Protein AF-A0A918YQP0-F1 (afdb_monomer_lite)

Organism: NCBI:txid68171

Radius of gyration: 32.85 Å; chains: 1; bounding box: 65×54×72 Å

Foldseek 3Di:
DDDPDDPVNVVVVQVVCCVVPVDGPVVVVVVVVPDPDVVVVVVVVVPDPPPPDPDPDDDDDDPCVVVVVVVVVVVPDPDPPPPDD

Sequence (85 aa):
MPATSNRNENALYEALILERYGRTIDELLQEQTRRPLPELLKEQQRRPRIPPAPVRHRPAPDPNAAANYAALLEASAPRARRRVA

Secondary structure (DSSP, 8-state):
------HHHHHHHHHHHHHHHSS-HHHHHHHHHSPPPHHHHHHHHHSPPPPPPP----PPPPTTHHHHHHHHHHHHS--------

Structure (mmCIF, N/CA/C/O backbone):
data_AF-A0A918YQP0-F1
#
_entry.id   AF-A0A918YQP0-F1
#
loop_
_atom_site.group_PDB
_atom_site.id
_atom_site.type_symbol
_atom_site.label_atom_id
_atom_site.label_alt_id
_atom_site.label_comp_id
_atom_site.label_asym_id
_atom_site.label_entity_id
_atom_site.label_seq_id
_atom_site.pdbx_PDB_ins_code
_atom_site.Cartn_x
_atom_site.Cartn_y
_atom_site.Cartn_z
_atom_site.occupancy
_atom_site.B_iso_or_equiv
_atom_site.auth_seq_id
_atom_site.auth_comp_id
_atom_site.auth_asym_id
_atom_site.auth_atom_id
_atom_site.pdbx_PDB_model_num
ATOM 1 N N . MET A 1 1 ? 15.188 -8.909 19.709 1.00 40.81 1 MET A N 1
ATOM 2 C CA . MET A 1 1 ? 15.226 -7.871 20.760 1.00 40.81 1 MET A CA 1
ATOM 3 C C . MET A 1 1 ? 13.842 -7.797 21.388 1.00 40.81 1 MET A C 1
ATOM 5 O O . MET A 1 1 ? 12.929 -7.439 20.653 1.00 40.81 1 MET A O 1
ATOM 9 N N . PRO A 1 2 ? 13.621 -8.208 22.651 1.00 50.34 2 PRO A N 1
ATOM 10 C CA . PRO A 1 2 ? 12.326 -7.983 23.287 1.00 50.34 2 PRO A CA 1
ATOM 11 C C . PRO A 1 2 ? 12.186 -6.491 23.621 1.00 50.34 2 PRO A C 1
ATOM 13 O O . PRO A 1 2 ? 13.130 -5.874 24.112 1.00 50.34 2 PRO A O 1
ATOM 16 N N . ALA A 1 3 ? 11.033 -5.902 23.306 1.00 60.34 3 ALA A N 1
ATOM 17 C CA . ALA A 1 3 ? 10.743 -4.506 23.605 1.00 60.34 3 ALA A CA 1
ATOM 18 C C . ALA A 1 3 ? 10.587 -4.327 25.123 1.00 60.34 3 ALA A C 1
ATOM 20 O O . ALA A 1 3 ? 9.709 -4.926 25.739 1.00 60.34 3 ALA A O 1
ATOM 21 N N . THR A 1 4 ? 11.436 -3.502 25.733 1.00 65.12 4 THR A N 1
ATOM 22 C CA . THR A 1 4 ? 11.303 -3.060 27.128 1.00 65.12 4 THR A CA 1
ATOM 23 C C . THR A 1 4 ? 10.277 -1.930 27.204 1.00 65.12 4 THR A C 1
ATOM 25 O O . THR A 1 4 ? 10.622 -0.786 27.480 1.00 65.12 4 THR A O 1
ATOM 28 N N . SER A 1 5 ? 9.022 -2.215 26.869 1.00 61.53 5 SER A N 1
ATOM 29 C CA . SER A 1 5 ? 7.938 -1.244 27.020 1.00 61.53 5 SER A CA 1
ATOM 30 C C . SER A 1 5 ? 7.556 -1.136 28.496 1.00 61.53 5 SER A C 1
ATOM 32 O O . SER A 1 5 ? 7.243 -2.158 29.120 1.00 61.53 5 SER A O 1
ATOM 34 N N . ASN A 1 6 ? 7.568 0.071 29.065 1.00 71.38 6 ASN A N 1
ATOM 35 C CA . ASN A 1 6 ? 7.097 0.277 30.433 1.00 71.38 6 ASN A CA 1
ATOM 36 C C . ASN A 1 6 ? 5.599 -0.047 30.518 1.00 71.38 6 ASN A C 1
ATOM 38 O O . ASN A 1 6 ? 4.815 0.351 29.658 1.00 71.38 6 ASN A O 1
ATOM 42 N N . ARG A 1 7 ? 5.171 -0.715 31.596 1.00 71.44 7 ARG A N 1
ATOM 43 C CA . ARG A 1 7 ? 3.757 -1.085 31.817 1.00 71.44 7 ARG A CA 1
ATOM 44 C C . ARG A 1 7 ? 2.798 0.112 31.705 1.00 71.44 7 ARG A C 1
ATOM 46 O O . ARG A 1 7 ? 1.679 -0.045 31.231 1.00 71.44 7 ARG A O 1
ATOM 53 N N . ASN A 1 8 ? 3.256 1.298 32.101 1.00 74.31 8 ASN A N 1
ATOM 54 C CA . ASN A 1 8 ? 2.476 2.537 32.052 1.00 74.31 8 ASN A CA 1
ATOM 55 C C . ASN A 1 8 ? 2.333 3.095 30.629 1.00 74.31 8 ASN A C 1
ATOM 57 O O . ASN A 1 8 ? 1.292 3.648 30.292 1.00 74.31 8 ASN A O 1
ATOM 61 N N . GLU A 1 9 ? 3.358 2.931 29.791 1.00 81.06 9 GLU A N 1
ATOM 62 C CA . GLU A 1 9 ? 3.302 3.334 28.383 1.00 81.06 9 GLU A CA 1
ATOM 63 C C . GLU A 1 9 ? 2.300 2.454 27.636 1.00 81.06 9 GLU A C 1
ATOM 65 O O . GLU A 1 9 ? 1.459 2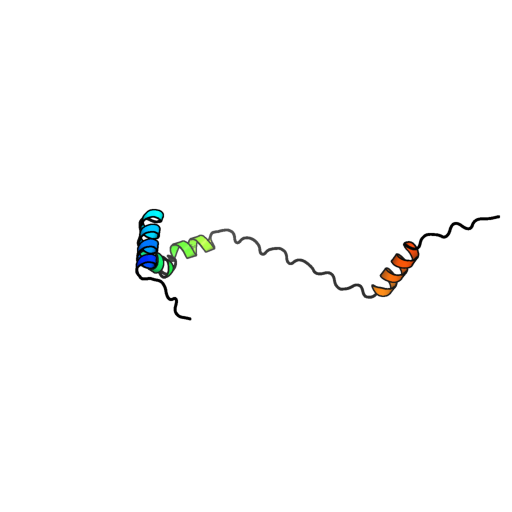.973 26.910 1.00 81.06 9 GLU A O 1
ATOM 70 N N . ASN A 1 10 ? 2.311 1.142 27.896 1.00 83.38 10 ASN A N 1
ATOM 71 C CA . ASN A 1 10 ? 1.357 0.208 27.293 1.00 83.38 10 ASN A CA 1
ATOM 72 C C . ASN A 1 10 ? -0.097 0.556 27.642 1.00 83.38 10 ASN A C 1
ATOM 74 O O . ASN A 1 10 ? -0.933 0.612 26.746 1.00 83.38 10 ASN A O 1
ATOM 78 N N . ALA A 1 11 ? -0.383 0.885 28.905 1.00 87.25 11 ALA A N 1
ATOM 79 C CA . ALA A 1 11 ? -1.725 1.296 29.323 1.00 87.25 11 ALA A CA 1
ATOM 80 C C . ALA A 1 11 ? -2.183 2.608 28.653 1.00 87.25 11 ALA A C 1
ATOM 82 O O . ALA A 1 11 ? -3.345 2.739 28.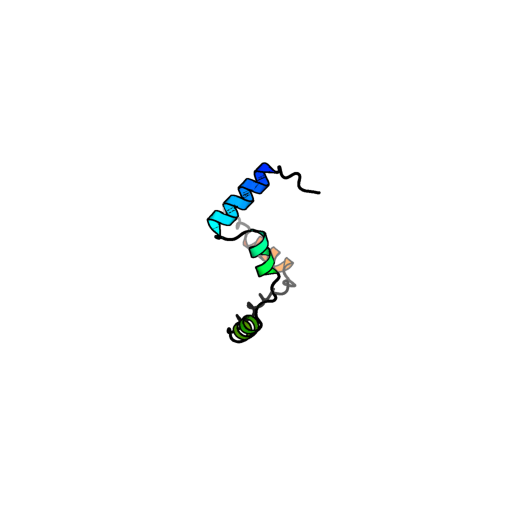270 1.00 87.25 11 ALA A O 1
ATOM 83 N N . LEU A 1 12 ? -1.271 3.573 28.475 1.00 90.75 12 LEU A N 1
ATOM 84 C CA . LEU A 1 12 ? -1.566 4.809 27.747 1.00 90.75 12 LEU A CA 1
ATOM 85 C C . LEU A 1 12 ? -1.870 4.527 26.269 1.00 90.75 12 LEU A C 1
ATOM 87 O O . LEU A 1 12 ? -2.839 5.059 25.730 1.00 90.75 12 LEU A O 1
ATOM 91 N N . TYR A 1 13 ? -1.073 3.678 25.617 1.00 90.06 13 TYR A N 1
ATOM 92 C CA . TYR A 1 13 ? -1.310 3.292 24.227 1.00 90.06 13 TYR A CA 1
ATOM 93 C C . TYR A 1 13 ? -2.653 2.578 24.050 1.00 90.06 13 TYR A C 1
ATOM 95 O O . TYR A 1 13 ? -3.392 2.906 23.122 1.00 90.06 13 TYR A O 1
ATOM 103 N N . GLU A 1 14 ? -3.005 1.656 24.946 1.00 91.00 14 GLU A N 1
ATOM 104 C CA . GLU A 1 14 ? -4.301 0.966 24.927 1.00 91.00 14 GLU A CA 1
ATOM 105 C C . GLU A 1 14 ? -5.476 1.945 25.074 1.00 91.00 14 GLU A C 1
ATOM 107 O O . GLU A 1 14 ? -6.447 1.853 24.319 1.00 91.00 14 GLU A O 1
ATOM 112 N N . ALA A 1 15 ? -5.370 2.933 25.970 1.00 93.06 15 ALA A N 1
ATOM 113 C CA . ALA A 1 15 ? -6.391 3.968 26.141 1.00 93.06 15 ALA A CA 1
ATOM 114 C C . ALA A 1 15 ? -6.564 4.838 24.883 1.00 93.06 15 ALA A C 1
ATOM 116 O O . ALA A 1 15 ? -7.691 5.093 24.457 1.00 93.06 15 ALA A O 1
ATOM 117 N N . LEU A 1 16 ? -5.462 5.240 24.241 1.00 95.38 16 LEU A N 1
ATOM 118 C CA . LEU A 1 16 ? -5.500 6.023 22.999 1.00 95.38 16 LEU A CA 1
ATOM 119 C C . LEU A 1 16 ? -6.114 5.240 21.828 1.00 95.38 16 LEU A C 1
ATOM 121 O O . LEU A 1 16 ? -6.794 5.817 20.977 1.00 95.38 16 LEU A O 1
ATOM 125 N N . ILE A 1 17 ? -5.875 3.928 21.765 1.00 91.88 17 ILE A N 1
ATOM 126 C CA . ILE A 1 17 ? -6.486 3.046 20.761 1.00 91.88 17 ILE A CA 1
ATOM 127 C C . ILE A 1 17 ? -7.998 2.970 20.986 1.00 91.88 17 ILE A C 1
ATOM 129 O O . ILE A 1 17 ? -8.763 3.146 20.035 1.00 91.88 17 ILE A O 1
ATOM 133 N N . LEU A 1 18 ? -8.422 2.782 22.237 1.00 94.81 18 LEU A N 1
ATOM 134 C CA . LEU A 1 18 ? -9.834 2.756 22.609 1.00 94.81 18 LEU A CA 1
ATOM 135 C C . LEU A 1 18 ? -10.546 4.068 22.277 1.00 94.81 18 LEU A C 1
ATOM 137 O O . LEU A 1 18 ? -11.630 4.035 21.706 1.00 94.81 18 LEU A O 1
ATOM 141 N N . GLU A 1 19 ? -9.934 5.215 22.566 1.00 94.38 19 GLU A N 1
ATOM 142 C CA . GLU A 1 19 ? -10.508 6.526 22.247 1.00 94.38 19 GLU A CA 1
ATOM 143 C C . GLU A 1 19 ? -10.661 6.736 20.731 1.00 94.38 19 GLU A C 1
ATOM 145 O O . GLU A 1 19 ? -11.697 7.203 20.260 1.00 94.38 19 GLU A O 1
ATOM 150 N N . ARG A 1 20 ? -9.645 6.356 19.945 1.00 94.69 20 ARG A N 1
ATOM 151 C CA . ARG A 1 20 ? -9.627 6.580 18.492 1.00 94.69 20 ARG A CA 1
ATOM 152 C C . ARG A 1 20 ? -10.552 5.642 17.720 1.00 94.69 20 ARG A C 1
ATOM 154 O O . ARG A 1 20 ? -11.135 6.060 16.721 1.00 94.69 20 ARG A O 1
ATOM 161 N N . TYR A 1 21 ? -10.619 4.375 18.121 1.00 90.62 21 TYR A N 1
ATOM 162 C CA . TYR A 1 21 ? -11.299 3.323 17.358 1.00 90.62 21 TYR A CA 1
ATOM 163 C C . TYR A 1 21 ? -12.562 2.789 18.043 1.00 90.62 21 TYR A C 1
ATOM 165 O O . TYR A 1 21 ? -13.308 2.035 17.419 1.00 90.62 21 TYR A O 1
ATOM 173 N N . GLY A 1 22 ? -12.811 3.155 19.305 1.00 93.19 22 GLY A N 1
ATOM 174 C CA . GLY A 1 22 ? -13.928 2.646 20.105 1.00 93.19 22 GLY A CA 1
ATOM 175 C C . GLY A 1 22 ? -13.823 1.153 20.433 1.00 93.19 22 GLY A C 1
ATOM 176 O O . GLY A 1 22 ? -14.833 0.536 20.760 1.00 93.19 22 GLY A O 1
ATOM 177 N N . ARG A 1 23 ? -12.635 0.558 20.269 1.00 89.69 23 ARG A N 1
ATOM 178 C CA . ARG A 1 23 ? -12.372 -0.888 20.333 1.00 89.69 23 ARG A CA 1
ATOM 179 C C . ARG A 1 23 ? -11.018 -1.168 20.963 1.00 89.69 23 ARG A C 1
ATOM 181 O O . ARG A 1 23 ? -10.117 -0.331 20.882 1.00 89.69 23 ARG A O 1
ATOM 188 N N . THR A 1 24 ? -10.869 -2.341 21.570 1.00 91.88 24 THR A N 1
ATOM 189 C CA . THR A 1 24 ? -9.585 -2.760 22.153 1.00 91.88 24 THR A CA 1
ATOM 190 C C . THR A 1 24 ? -8.594 -3.188 21.068 1.00 91.88 24 THR A C 1
ATOM 192 O O . THR A 1 24 ? -8.972 -3.534 19.946 1.00 91.88 24 THR A O 1
ATOM 195 N N . ILE A 1 25 ? -7.300 -3.195 21.401 1.00 88.50 25 ILE A N 1
ATOM 196 C CA . ILE A 1 25 ? -6.267 -3.697 20.487 1.00 88.50 25 ILE A CA 1
ATOM 197 C C . ILE A 1 25 ? -6.493 -5.175 20.125 1.00 88.50 25 ILE A C 1
ATOM 199 O O . ILE A 1 25 ? -6.326 -5.551 18.966 1.00 88.50 25 ILE A O 1
ATOM 203 N N . ASP A 1 26 ? -6.960 -5.987 21.075 1.00 86.75 26 ASP A N 1
ATOM 204 C CA . ASP A 1 26 ? -7.240 -7.408 20.859 1.00 86.75 26 ASP A CA 1
ATOM 205 C C . ASP A 1 26 ? -8.373 -7.626 19.851 1.00 86.75 26 ASP A C 1
ATOM 207 O O . ASP A 1 26 ? -8.267 -8.480 18.971 1.00 86.75 26 ASP A O 1
ATOM 211 N N . GLU A 1 27 ? -9.437 -6.823 19.920 1.00 87.62 27 GLU A N 1
ATOM 212 C CA . GLU A 1 27 ? -10.540 -6.865 18.953 1.00 87.62 27 GLU A CA 1
ATOM 213 C C . GLU A 1 27 ? -10.068 -6.513 17.539 1.00 87.62 27 GLU A C 1
ATOM 215 O O . GLU A 1 27 ? -10.414 -7.203 16.576 1.00 87.62 27 GLU A O 1
ATOM 220 N N . LEU A 1 28 ? -9.230 -5.480 17.409 1.00 85.88 28 LEU A N 1
ATOM 221 C CA . LEU A 1 28 ? -8.666 -5.070 16.121 1.00 85.88 28 LEU A CA 1
ATOM 222 C C . LEU A 1 28 ? -7.769 -6.162 15.519 1.00 85.88 28 LEU A C 1
ATOM 224 O O . LEU A 1 28 ? -7.846 -6.443 14.320 1.00 85.88 28 LEU A O 1
ATOM 228 N N . LEU A 1 29 ? -6.946 -6.818 16.340 1.00 85.19 29 LEU A N 1
ATOM 229 C CA . LEU A 1 29 ? -6.093 -7.928 15.902 1.00 85.19 29 LEU A CA 1
ATOM 230 C C . LEU A 1 29 ? -6.914 -9.170 15.514 1.00 85.19 29 LEU A C 1
ATOM 232 O O . LEU A 1 29 ? -6.583 -9.870 14.550 1.00 85.19 29 LEU A O 1
ATOM 236 N N . GLN A 1 30 ? -8.019 -9.436 16.212 1.00 82.56 30 GLN A N 1
ATOM 237 C CA . GLN A 1 30 ? -8.939 -10.514 15.850 1.00 82.56 30 GLN A CA 1
ATOM 238 C C . GLN A 1 30 ? -9.623 -10.261 14.501 1.00 82.56 30 GLN A C 1
ATOM 240 O O . GLN A 1 30 ? -9.784 -11.193 13.716 1.00 82.56 30 GLN A O 1
ATOM 245 N N . GLU A 1 31 ? -9.994 -9.023 14.176 1.00 74.50 31 GLU A N 1
ATOM 246 C CA . GLU A 1 31 ? -10.581 -8.701 12.869 1.00 74.50 31 GLU A CA 1
ATOM 247 C C . GLU A 1 31 ? -9.601 -8.904 11.709 1.00 74.50 31 GLU A C 1
ATOM 249 O O . GLU A 1 31 ? -10.004 -9.400 10.659 1.00 74.50 31 GLU A O 1
ATOM 254 N N . GLN A 1 32 ? -8.314 -8.602 11.901 1.00 67.62 32 GLN A N 1
ATOM 255 C CA . GLN A 1 32 ? -7.286 -8.838 10.878 1.00 67.62 32 GLN A CA 1
ATOM 256 C C . GLN A 1 32 ? -7.054 -10.326 10.589 1.00 67.62 32 GLN A C 1
ATOM 258 O O . GLN A 1 32 ? -6.709 -10.699 9.468 1.00 67.62 32 GLN A O 1
ATOM 263 N N . THR A 1 33 ? -7.227 -11.180 11.599 1.00 68.00 33 THR A N 1
ATOM 264 C CA . THR A 1 33 ? -7.032 -12.634 11.475 1.00 68.00 33 THR A CA 1
ATOM 265 C C . THR A 1 33 ? -8.298 -13.371 11.046 1.00 68.00 33 THR A C 1
ATOM 267 O O . THR A 1 33 ? -8.217 -14.512 10.573 1.00 68.00 33 THR A O 1
ATOM 270 N N . ARG A 1 34 ? -9.473 -12.731 11.135 1.00 69.94 34 ARG A N 1
ATOM 271 C CA . ARG A 1 34 ? -10.691 -13.244 10.505 1.00 69.94 34 ARG A CA 1
ATOM 272 C C . ARG A 1 34 ? -10.455 -13.294 9.002 1.00 69.94 34 ARG A C 1
ATOM 274 O O . ARG A 1 34 ? -10.174 -12.285 8.360 1.00 69.94 34 ARG A O 1
ATOM 281 N N . ARG A 1 35 ? -10.558 -14.505 8.442 1.00 63.91 35 ARG A N 1
ATOM 282 C CA . ARG A 1 35 ? -10.479 -14.724 6.993 1.00 63.91 35 ARG A CA 1
ATOM 283 C C . ARG A 1 35 ? -11.391 -13.699 6.314 1.00 63.91 35 ARG A C 1
ATOM 285 O O . ARG A 1 35 ? -12.530 -13.558 6.768 1.00 63.91 35 ARG A O 1
ATOM 292 N N . PRO A 1 36 ? -10.921 -12.998 5.265 1.00 65.06 36 PRO A N 1
ATOM 293 C CA . PRO A 1 36 ? -11.764 -12.043 4.566 1.00 65.06 36 PRO A CA 1
ATOM 294 C C . PRO A 1 36 ? -13.051 -12.764 4.181 1.00 65.06 36 PRO A C 1
ATOM 296 O O . PRO A 1 36 ? -12.997 -13.881 3.653 1.00 65.06 36 PRO A O 1
ATOM 299 N N . LEU A 1 37 ? -14.193 -12.161 4.525 1.00 65.94 37 LEU A N 1
ATOM 300 C CA . LEU A 1 37 ? -15.499 -12.756 4.266 1.00 65.94 37 LEU A CA 1
ATOM 301 C C . LEU A 1 37 ? -15.529 -13.226 2.803 1.00 65.94 37 LEU A C 1
ATOM 303 O O . LEU A 1 37 ? -15.106 -12.479 1.917 1.00 65.94 37 LEU A O 1
ATOM 307 N N . PRO A 1 38 ? -16.005 -14.446 2.510 1.00 64.88 38 PRO A N 1
ATOM 308 C CA . PRO A 1 38 ? -16.021 -14.960 1.141 1.00 64.88 38 PRO A CA 1
ATOM 309 C C . PRO A 1 38 ? -16.797 -14.046 0.174 1.00 64.88 38 PRO A C 1
ATOM 311 O O . PRO A 1 38 ? -16.565 -14.075 -1.032 1.00 64.88 38 PRO A O 1
ATOM 314 N N . GLU A 1 39 ? -17.678 -13.192 0.694 1.00 65.31 39 GLU A N 1
ATOM 315 C CA . GLU A 1 39 ? -18.369 -12.130 -0.044 1.00 65.31 39 GLU A CA 1
ATOM 316 C C . GLU A 1 39 ? -17.419 -11.022 -0.533 1.00 65.31 39 GLU A C 1
ATOM 318 O O . GLU A 1 39 ? -17.486 -10.642 -1.700 1.00 65.31 39 GLU A O 1
ATOM 323 N N . LEU A 1 40 ? -16.452 -10.596 0.289 1.00 59.78 40 LEU A 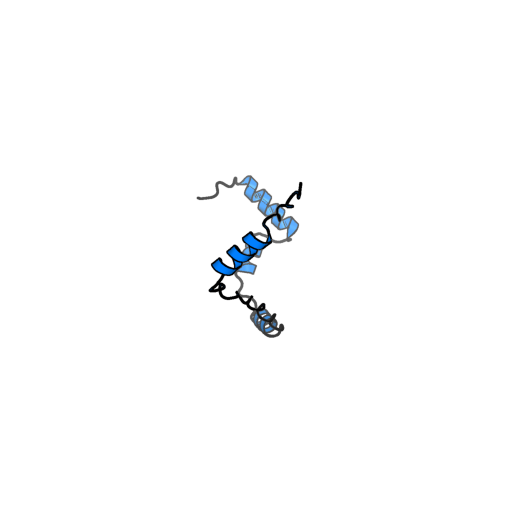N 1
ATOM 324 C CA . LEU A 1 40 ? -15.405 -9.638 -0.096 1.00 59.78 40 LEU A CA 1
ATOM 325 C C . LEU A 1 40 ? -14.491 -10.197 -1.194 1.00 59.78 40 LEU A C 1
ATOM 327 O O . LEU A 1 40 ? -14.068 -9.457 -2.083 1.00 59.78 40 LEU A O 1
ATOM 331 N N . LEU A 1 41 ? -14.222 -11.508 -1.184 1.00 60.97 41 LEU A N 1
ATOM 332 C CA . LEU A 1 41 ? -13.476 -12.162 -2.268 1.00 60.97 41 LEU A CA 1
ATOM 333 C C . LEU A 1 41 ? -14.250 -12.117 -3.593 1.00 60.97 41 LEU A C 1
ATOM 335 O O . LEU A 1 41 ? -13.662 -11.852 -4.642 1.00 60.97 41 LEU A O 1
ATOM 339 N N . LYS A 1 42 ? -15.572 -12.324 -3.556 1.00 64.69 42 LYS A N 1
ATOM 340 C CA . LYS A 1 42 ? -16.434 -12.215 -4.744 1.00 64.69 42 LYS A CA 1
ATOM 341 C C . LYS A 1 42 ? -16.504 -10.775 -5.257 1.00 64.69 42 LYS A C 1
ATOM 343 O O . LYS A 1 42 ? -16.469 -10.561 -6.466 1.00 64.69 42 LYS A O 1
ATOM 348 N N . GLU A 1 43 ? -16.560 -9.781 -4.372 1.00 61.88 43 GLU A N 1
ATOM 349 C CA . GLU A 1 43 ? -16.527 -8.368 -4.767 1.00 61.88 43 GLU A CA 1
ATOM 350 C C . GLU A 1 43 ? -15.187 -7.951 -5.379 1.00 61.88 43 GLU A C 1
ATOM 352 O O . GLU A 1 43 ? -15.178 -7.244 -6.387 1.00 61.88 43 GLU A O 1
ATOM 357 N N . GLN A 1 44 ? -14.054 -8.424 -4.848 1.00 59.09 44 GLN A N 1
ATOM 358 C CA . GLN A 1 44 ? -12.743 -8.171 -5.458 1.00 59.09 44 GLN A CA 1
ATO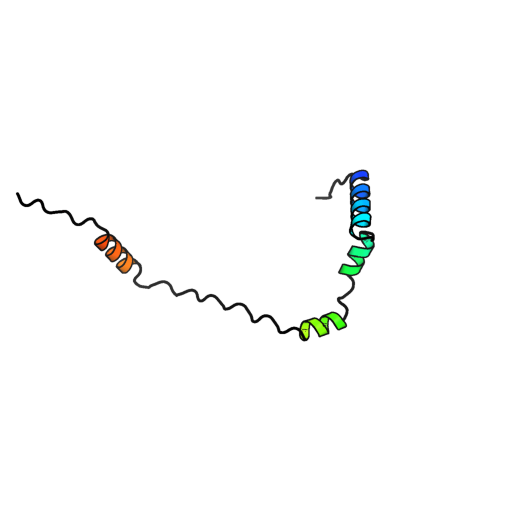M 359 C C . GLN A 1 44 ? -12.627 -8.755 -6.872 1.00 59.09 44 GLN A C 1
ATOM 361 O O . GLN A 1 44 ? -11.976 -8.154 -7.723 1.00 59.09 44 GLN A O 1
ATOM 366 N N . GLN A 1 45 ? -13.283 -9.886 -7.150 1.00 59.97 45 GLN A N 1
ATOM 367 C CA . GLN A 1 45 ? -13.338 -10.473 -8.494 1.00 59.97 45 GLN A CA 1
ATOM 368 C C . GLN A 1 45 ? -14.256 -9.709 -9.458 1.00 59.97 45 GLN A C 1
ATOM 370 O O . GLN A 1 45 ? -14.065 -9.792 -10.668 1.00 59.97 45 GLN A O 1
ATOM 375 N N . ARG A 1 46 ? -15.251 -8.977 -8.940 1.00 61.62 46 ARG A N 1
ATOM 376 C CA . ARG A 1 46 ? -16.167 -8.150 -9.744 1.00 61.62 46 ARG A CA 1
ATOM 377 C C . ARG A 1 46 ? -15.593 -6.783 -10.087 1.00 61.62 46 ARG A C 1
ATOM 379 O O . ARG A 1 46 ? -16.052 -6.161 -11.043 1.00 61.62 46 ARG A O 1
ATOM 386 N N . ARG A 1 47 ? -14.619 -6.289 -9.317 1.00 63.69 47 ARG A N 1
ATOM 387 C CA . ARG A 1 47 ? -13.950 -5.030 -9.646 1.00 63.69 47 ARG A CA 1
ATOM 388 C C . ARG A 1 47 ? -13.151 -5.226 -10.936 1.00 63.69 47 ARG A C 1
ATOM 390 O O . ARG A 1 47 ? -12.413 -6.209 -11.036 1.00 63.69 47 ARG A O 1
ATOM 397 N N . PRO A 1 48 ? -13.266 -4.313 -11.916 1.00 63.03 48 PRO A N 1
ATOM 398 C CA . PRO A 1 48 ? -12.406 -4.357 -13.085 1.00 63.03 48 PRO A CA 1
ATOM 399 C C . PRO A 1 48 ? -10.958 -4.321 -12.593 1.00 63.03 48 PRO A C 1
ATOM 401 O O . PRO A 1 48 ? -10.549 -3.380 -11.910 1.00 63.03 48 PRO A O 1
ATOM 404 N N . ARG A 1 49 ? -10.202 -5.393 -12.868 1.00 66.81 49 ARG A N 1
ATOM 405 C CA . ARG A 1 49 ? -8.773 -5.449 -12.552 1.00 66.81 49 ARG A CA 1
ATOM 406 C C . ARG A 1 49 ? -8.129 -4.237 -13.210 1.00 66.81 49 ARG A C 1
ATOM 408 O O . ARG A 1 49 ? -8.250 -4.071 -14.422 1.00 66.81 49 ARG A O 1
ATOM 415 N N . ILE A 1 50 ? -7.468 -3.401 -12.409 1.00 69.06 50 ILE A N 1
ATOM 416 C CA . ILE A 1 50 ? -6.609 -2.337 -12.928 1.00 69.06 50 ILE A CA 1
ATOM 417 C C . ILE A 1 50 ? -5.671 -3.024 -13.929 1.00 69.06 50 ILE A C 1
ATOM 419 O O . ILE A 1 50 ? -5.025 -4.008 -13.545 1.00 69.06 50 ILE A O 1
ATOM 423 N N . PRO A 1 51 ? -5.653 -2.610 -15.207 1.00 72.69 51 PRO A N 1
ATOM 424 C CA . PRO A 1 51 ? -4.801 -3.252 -16.190 1.00 72.69 51 PRO A CA 1
ATOM 425 C C . PRO A 1 51 ? -3.352 -3.189 -15.691 1.00 72.69 51 PRO A C 1
ATOM 427 O O . PRO A 1 51 ? -2.964 -2.182 -15.086 1.00 72.69 51 PRO A O 1
ATOM 430 N N . PRO A 1 52 ? -2.558 -4.259 -15.883 1.00 72.44 52 PRO A N 1
ATOM 431 C CA . PRO A 1 52 ? -1.163 -4.246 -15.472 1.00 72.44 52 PRO A CA 1
ATOM 432 C C . PRO A 1 52 ? -0.486 -3.016 -16.079 1.00 72.44 52 PRO A C 1
ATOM 434 O O . PRO A 1 52 ? -0.676 -2.718 -17.260 1.00 72.44 52 PRO A O 1
ATOM 437 N N . ALA A 1 53 ? 0.255 -2.278 -15.250 1.00 73.44 53 ALA A N 1
ATOM 438 C CA . ALA A 1 53 ? 0.965 -1.087 -15.696 1.00 73.44 53 ALA A CA 1
ATOM 439 C C . ALA A 1 53 ? 1.822 -1.434 -16.927 1.00 73.44 53 ALA A C 1
ATOM 441 O O . ALA A 1 53 ? 2.440 -2.504 -16.948 1.00 73.44 53 ALA A O 1
ATOM 442 N N . PRO A 1 54 ? 1.865 -0.566 -17.953 1.00 74.88 54 PRO A N 1
ATOM 443 C CA . PRO A 1 54 ? 2.611 -0.854 -19.166 1.00 74.88 54 PRO A CA 1
ATOM 444 C C . PRO A 1 54 ? 4.075 -1.113 -18.812 1.00 74.88 54 PRO A C 1
ATOM 446 O O . PRO A 1 54 ? 4.726 -0.310 -18.135 1.00 74.88 54 PRO A O 1
ATOM 449 N N . VAL A 1 55 ? 4.585 -2.261 -19.261 1.00 78.25 55 VAL A N 1
ATOM 450 C CA . VAL A 1 55 ? 5.992 -2.628 -19.112 1.00 78.25 55 VAL A CA 1
ATOM 451 C C . VAL A 1 55 ? 6.813 -1.550 -19.812 1.00 78.25 55 VAL A C 1
ATOM 453 O O . VAL A 1 55 ? 6.716 -1.371 -21.026 1.00 78.25 55 VAL A O 1
ATOM 456 N N . ARG A 1 56 ? 7.598 -0.788 -19.043 1.00 76.62 56 ARG A N 1
ATOM 457 C CA . ARG A 1 56 ? 8.489 0.233 -19.601 1.00 76.62 56 ARG A CA 1
ATOM 458 C C . ARG A 1 56 ? 9.545 -0.474 -20.448 1.00 76.62 56 ARG A C 1
ATOM 460 O O . ARG A 1 56 ? 10.418 -1.147 -19.905 1.00 76.62 56 ARG A O 1
ATOM 467 N N . HIS A 1 57 ? 9.448 -0.326 -21.766 1.00 79.88 57 HIS A N 1
ATOM 468 C CA . HIS A 1 57 ? 10.446 -0.828 -22.700 1.00 79.88 57 HIS A CA 1
ATOM 469 C C . HIS A 1 57 ? 11.798 -0.173 -22.391 1.00 79.88 57 HIS A C 1
ATOM 471 O O . HIS A 1 57 ? 11.929 1.050 -22.455 1.00 79.88 57 HIS A O 1
ATOM 477 N N . ARG A 1 58 ? 12.802 -0.981 -22.040 1.00 80.56 58 ARG A N 1
ATOM 478 C CA . ARG A 1 58 ? 14.192 -0.523 -21.975 1.00 80.56 58 ARG A CA 1
ATOM 479 C C . ARG A 1 58 ? 14.793 -0.697 -23.370 1.00 80.56 58 ARG A C 1
ATOM 481 O O . ARG A 1 58 ? 14.865 -1.839 -23.821 1.00 80.56 58 ARG A O 1
ATOM 488 N N . PRO A 1 59 ? 15.174 0.385 -24.071 1.00 81.12 59 PRO A N 1
ATOM 489 C CA . PRO A 1 59 ? 15.872 0.246 -25.341 1.00 81.12 59 PRO A CA 1
ATOM 490 C C . PRO A 1 59 ? 17.189 -0.508 -25.138 1.00 81.12 59 PRO A C 1
ATOM 492 O O . PRO A 1 59 ? 17.830 -0.390 -24.090 1.00 81.12 59 PRO A O 1
ATOM 495 N N . ALA A 1 60 ? 17.561 -1.308 -26.136 1.00 84.88 60 ALA A N 1
ATOM 496 C CA . ALA A 1 60 ? 18.862 -1.959 -26.164 1.00 84.88 60 ALA A CA 1
ATOM 497 C C . ALA A 1 60 ? 19.974 -0.892 -26.228 1.00 84.88 60 ALA A C 1
ATOM 499 O O . ALA A 1 60 ? 19.751 0.171 -26.810 1.00 84.88 60 ALA A O 1
ATOM 500 N N . PRO A 1 61 ? 21.150 -1.142 -25.627 1.00 81.56 61 PRO A N 1
ATOM 501 C CA . PRO A 1 61 ? 22.271 -0.214 -25.717 1.00 81.56 61 PRO A CA 1
ATOM 502 C C . PRO A 1 61 ? 22.744 -0.081 -27.170 1.00 81.56 61 PRO A C 1
ATOM 504 O O . PRO A 1 61 ? 22.856 -1.079 -27.884 1.00 81.56 61 PRO A O 1
ATOM 507 N N . ASP A 1 62 ? 23.040 1.149 -27.592 1.00 85.12 62 ASP A N 1
ATOM 508 C CA . ASP A 1 62 ? 23.508 1.423 -28.949 1.00 85.12 62 ASP A CA 1
ATOM 509 C C . ASP A 1 62 ? 24.862 0.739 -29.211 1.00 85.12 62 ASP A C 1
ATOM 511 O O . ASP A 1 62 ? 25.821 0.976 -28.468 1.00 85.12 62 ASP A O 1
ATOM 515 N N . PRO A 1 63 ? 25.005 -0.046 -30.295 1.00 86.81 63 PRO A N 1
ATOM 516 C CA . PRO A 1 63 ? 26.260 -0.735 -30.600 1.00 86.81 63 PRO A CA 1
ATOM 517 C C . PRO A 1 63 ? 27.392 0.237 -30.969 1.00 86.81 63 PRO A C 1
ATOM 519 O O . PRO A 1 63 ? 28.564 -0.070 -30.777 1.00 86.81 63 PRO A O 1
ATOM 522 N N . ASN A 1 64 ? 27.044 1.434 -31.451 1.00 90.44 64 ASN A N 1
ATOM 523 C CA . ASN A 1 64 ? 27.983 2.455 -31.921 1.00 90.44 64 ASN A CA 1
ATOM 524 C C . ASN A 1 64 ? 28.114 3.640 -30.952 1.00 90.44 64 ASN A C 1
ATOM 526 O O . ASN A 1 64 ? 28.522 4.730 -31.356 1.00 90.44 64 ASN A O 1
ATOM 530 N N . ALA A 1 65 ? 27.780 3.446 -29.671 1.00 87.56 65 ALA A N 1
ATOM 531 C CA . ALA A 1 65 ? 27.780 4.510 -28.667 1.00 87.56 65 ALA A CA 1
ATOM 532 C C . ALA A 1 65 ? 29.107 5.294 -28.613 1.00 87.56 65 ALA A C 1
ATOM 534 O O . ALA A 1 65 ? 29.095 6.518 -28.497 1.00 87.56 65 ALA A O 1
ATOM 535 N N . ALA A 1 66 ? 30.247 4.611 -28.770 1.00 87.94 66 ALA A N 1
ATOM 536 C CA . ALA A 1 66 ? 31.568 5.240 -28.767 1.00 87.94 66 ALA A CA 1
ATOM 537 C C . ALA A 1 66 ? 31.781 6.205 -29.949 1.00 87.94 66 ALA A C 1
ATOM 539 O O . ALA A 1 66 ? 32.301 7.304 -29.759 1.00 87.94 66 ALA A O 1
ATOM 540 N N . ALA A 1 67 ? 31.340 5.828 -31.154 1.00 90.12 67 ALA A N 1
ATOM 541 C CA . ALA A 1 67 ? 31.443 6.677 -32.341 1.00 90.12 67 ALA A CA 1
ATOM 542 C C . ALA A 1 67 ? 30.52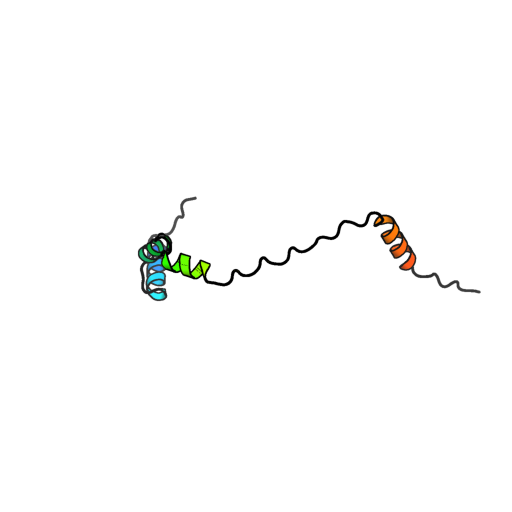2 7.901 -32.231 1.00 90.12 67 ALA A C 1
ATOM 544 O O . ALA A 1 67 ? 30.937 9.023 -32.518 1.00 90.12 67 ALA A O 1
ATOM 545 N N . ASN A 1 68 ? 29.299 7.695 -31.733 1.00 89.31 68 ASN A N 1
ATOM 546 C CA . ASN A 1 68 ? 28.338 8.774 -31.502 1.00 89.31 68 ASN A CA 1
ATOM 547 C C . ASN A 1 68 ? 28.863 9.779 -30.466 1.00 89.31 68 ASN A C 1
ATOM 549 O O . ASN A 1 68 ? 28.749 10.989 -30.656 1.00 89.31 68 ASN A O 1
ATOM 553 N N . TYR A 1 69 ? 29.483 9.289 -29.390 1.00 91.25 69 TYR A N 1
ATOM 554 C CA . TYR A 1 69 ? 30.078 10.140 -28.365 1.00 91.25 69 TYR A CA 1
ATOM 555 C C . TYR A 1 69 ? 31.261 10.964 -28.901 1.00 91.25 69 TYR A C 1
ATOM 557 O O . TYR A 1 69 ? 31.339 12.163 -28.640 1.00 91.25 69 TYR A O 1
ATOM 565 N N . ALA A 1 70 ? 32.143 10.357 -29.701 1.00 90.06 70 ALA A N 1
ATOM 566 C CA . ALA A 1 70 ? 33.269 11.058 -30.319 1.00 90.06 70 ALA A CA 1
ATOM 567 C C . ALA A 1 70 ? 32.811 12.178 -31.272 1.00 90.06 70 ALA A C 1
ATOM 569 O O . ALA A 1 70 ? 33.323 13.294 -31.197 1.00 90.06 70 ALA A O 1
ATOM 570 N N . ALA A 1 71 ? 31.799 11.913 -32.104 1.00 91.50 71 ALA A N 1
ATOM 571 C CA . ALA A 1 71 ? 31.232 12.909 -33.013 1.00 91.50 71 ALA A CA 1
ATOM 572 C C . ALA A 1 71 ? 30.601 14.096 -32.263 1.00 91.50 71 ALA A C 1
ATOM 574 O O . ALA A 1 71 ? 30.744 15.247 -32.674 1.00 91.50 71 ALA A O 1
ATOM 575 N N . LEU A 1 72 ? 29.933 13.834 -31.134 1.00 91.12 72 LEU A N 1
ATOM 576 C CA . LEU A 1 72 ? 29.381 14.891 -30.283 1.00 91.12 72 LEU A CA 1
ATOM 577 C C . LEU A 1 72 ? 30.478 15.752 -29.655 1.00 91.12 72 LEU A C 1
ATOM 579 O O . LEU A 1 72 ? 30.338 16.974 -29.611 1.00 91.12 72 LEU A O 1
ATOM 583 N N . LEU A 1 73 ? 31.572 15.137 -29.203 1.00 91.00 73 LEU A N 1
ATOM 584 C CA . LEU A 1 73 ? 32.714 15.877 -28.669 1.00 91.00 73 LEU A CA 1
ATOM 585 C C . LEU A 1 73 ? 33.346 16.777 -29.731 1.00 91.00 73 LEU A C 1
ATOM 587 O O . LEU A 1 73 ? 33.585 17.953 -29.459 1.00 91.00 73 LEU A O 1
ATOM 591 N N . GLU A 1 74 ? 33.546 16.262 -30.943 1.00 87.69 74 GLU A N 1
ATOM 592 C CA . GLU A 1 74 ? 34.078 17.037 -32.065 1.00 87.69 74 GLU A CA 1
ATOM 593 C C . GLU A 1 74 ? 33.164 18.217 -32.427 1.00 87.69 74 GLU A C 1
ATOM 595 O O . GLU A 1 74 ? 33.632 19.347 -32.561 1.00 87.69 74 GLU A O 1
ATOM 600 N N . ALA A 1 75 ? 31.851 17.987 -32.498 1.00 86.06 75 ALA A N 1
ATOM 601 C CA . ALA A 1 75 ? 30.873 19.036 -32.774 1.00 86.06 75 ALA A CA 1
ATOM 602 C C . ALA A 1 75 ? 30.783 20.088 -31.652 1.00 86.06 75 ALA A C 1
ATOM 604 O O . ALA A 1 75 ? 30.487 21.254 -31.919 1.00 86.06 75 ALA A O 1
ATOM 605 N N . SER A 1 76 ? 31.033 19.689 -30.401 1.00 85.88 76 SER A N 1
ATOM 606 C CA . SER A 1 76 ? 31.016 20.588 -29.241 1.00 85.88 76 SER A CA 1
ATOM 607 C C . SER A 1 76 ? 32.281 21.439 -29.102 1.00 85.88 76 SER A C 1
ATOM 609 O O . SER A 1 76 ? 32.288 22.404 -28.332 1.00 85.88 76 SER A O 1
ATOM 611 N N . ALA A 1 77 ? 33.351 21.111 -29.834 1.00 82.31 77 ALA A N 1
ATOM 612 C CA . ALA A 1 77 ? 34.599 21.846 -29.747 1.00 82.31 77 ALA A CA 1
ATOM 613 C C . ALA A 1 77 ? 34.416 23.282 -30.280 1.00 82.31 77 ALA A C 1
ATOM 615 O O . ALA A 1 77 ? 33.890 23.488 -31.381 1.00 82.31 77 ALA A O 1
ATOM 616 N N . PRO A 1 78 ? 34.859 24.313 -29.537 1.00 76.00 78 PRO A N 1
ATOM 617 C CA . PRO A 1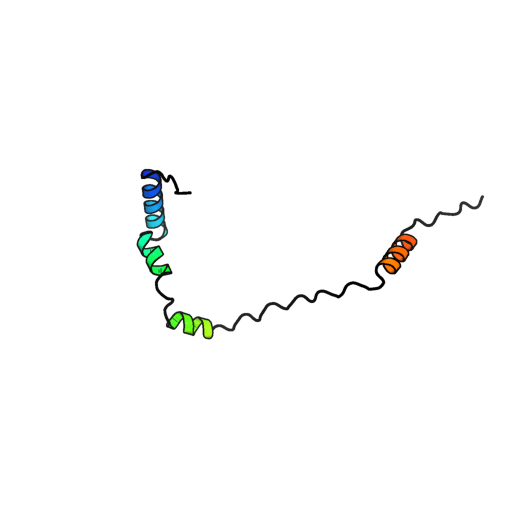 78 ? 34.752 25.688 -29.993 1.00 76.00 78 PRO A CA 1
ATOM 618 C C . PRO A 1 78 ? 35.588 25.873 -31.261 1.00 76.00 78 PRO A C 1
ATOM 620 O O . PRO A 1 78 ? 36.809 25.713 -31.259 1.00 76.00 78 PRO A O 1
ATOM 623 N N . ARG A 1 79 ? 34.923 26.240 -32.361 1.00 67.75 79 ARG A N 1
ATOM 624 C CA . ARG A 1 79 ? 35.576 26.521 -33.641 1.00 67.75 79 ARG A CA 1
ATOM 625 C C . ARG A 1 79 ? 36.538 27.692 -33.451 1.00 67.75 79 ARG A C 1
ATOM 627 O O . ARG A 1 79 ? 36.103 28.834 -33.289 1.00 67.75 79 ARG A O 1
ATOM 634 N N . ALA A 1 80 ? 37.841 27.414 -33.450 1.00 67.56 80 ALA A N 1
ATOM 635 C CA . ALA A 1 80 ? 38.854 28.446 -33.282 1.00 67.56 80 ALA A CA 1
ATOM 636 C C . ALA A 1 80 ? 38.687 29.488 -34.399 1.00 67.56 80 ALA A C 1
ATOM 638 O O . ALA A 1 80 ? 38.822 29.181 -35.587 1.00 67.56 80 ALA A O 1
ATOM 639 N N . ARG A 1 81 ? 38.338 30.728 -34.031 1.00 65.75 81 ARG A N 1
ATOM 640 C CA . ARG A 1 81 ? 38.267 31.831 -34.991 1.00 65.75 81 ARG A CA 1
ATOM 641 C C . ARG A 1 81 ? 39.689 32.127 -35.444 1.00 65.75 81 ARG A C 1
ATOM 643 O O . ARG A 1 81 ? 40.470 32.719 -34.705 1.00 65.75 81 ARG A O 1
ATOM 650 N N . ARG A 1 82 ? 40.014 31.686 -36.659 1.00 61.50 82 ARG A N 1
ATOM 651 C CA . ARG A 1 82 ? 41.250 32.020 -37.363 1.00 61.50 82 ARG A CA 1
ATOM 652 C C . ARG A 1 82 ? 41.310 33.546 -37.473 1.00 61.50 82 ARG A C 1
ATOM 654 O O . ARG A 1 82 ? 40.591 34.130 -38.279 1.00 61.50 82 ARG A O 1
ATOM 661 N N . ARG A 1 83 ? 42.105 34.198 -36.617 1.00 62.56 83 ARG A N 1
ATOM 662 C CA . ARG A 1 83 ? 42.473 35.605 -36.808 1.00 62.56 83 ARG A CA 1
ATOM 663 C C . ARG A 1 83 ? 43.349 35.642 -38.051 1.00 62.56 83 ARG A C 1
ATOM 665 O O . ARG A 1 83 ? 44.501 35.223 -38.012 1.00 62.56 83 ARG A O 1
ATOM 672 N N . VAL A 1 84 ? 42.742 36.026 -39.165 1.00 59.00 84 VAL A N 1
ATOM 673 C CA . VAL A 1 84 ? 43.473 36.463 -40.350 1.00 59.00 84 VAL A CA 1
ATOM 674 C C . VAL A 1 84 ? 44.092 37.804 -39.960 1.00 59.00 84 VAL A C 1
ATOM 676 O O . VAL A 1 84 ? 43.358 38.704 -39.550 1.00 59.00 84 VAL A O 1
ATOM 679 N N . ALA A 1 85 ? 45.423 37.847 -39.942 1.00 50.12 85 ALA A N 1
ATOM 680 C CA . ALA A 1 85 ? 46.207 39.066 -39.785 1.00 50.12 85 ALA A CA 1
ATOM 681 C C . ALA A 1 85 ? 46.243 39.835 -41.108 1.00 50.12 85 ALA A C 1
ATOM 683 O O . ALA A 1 85 ? 46.200 39.156 -42.162 1.00 50.12 85 ALA A O 1
#

pLDDT: mean 76.96, std 12.83, range [40.81, 95.38]